Protein AF-A0A829LRI6-F1 (afdb_monomer)

Organism: NCBI:txid1408443

Radius of gyration: 16.65 Å; Cα contacts (8 Å, |Δi|>4): 314; chains: 1; bounding box: 43×34×47 Å

pLDDT: mean 82.99, std 14.02, range [34.62, 95.12]

Structure (mmCIF, N/CA/C/O backbone):
data_AF-A0A829LRI6-F1
#
_entry.id   AF-A0A829LRI6-F1
#
loop_
_atom_site.group_PDB
_atom_site.id
_atom_site.type_symbol
_atom_site.label_atom_id
_atom_site.label_alt_id
_atom_site.label_comp_id
_atom_site.label_asym_id
_atom_site.label_entity_id
_atom_site.label_seq_id
_atom_site.pdbx_PDB_ins_code
_atom_site.Cartn_x
_atom_site.Cartn_y
_atom_site.Cartn_z
_atom_site.occupancy
_atom_site.B_iso_or_equiv
_atom_site.auth_seq_id
_atom_site.auth_comp_id
_atom_site.auth_asym_id
_atom_site.auth_atom_id
_atom_site.pdbx_PDB_model_num
ATOM 1 N N . MET A 1 1 ? -22.000 -10.117 8.213 1.00 34.62 1 MET A N 1
ATOM 2 C CA . MET A 1 1 ? -22.442 -8.753 8.579 1.00 34.62 1 MET A CA 1
ATOM 3 C C . MET A 1 1 ? -21.620 -7.817 7.707 1.00 34.62 1 MET A C 1
ATOM 5 O O . MET A 1 1 ? -20.410 -7.804 7.863 1.00 34.62 1 MET A O 1
ATOM 9 N N . GLY A 1 2 ? -22.217 -7.226 6.669 1.00 35.31 2 GLY A N 1
ATOM 10 C CA . GLY A 1 2 ? -21.464 -6.511 5.631 1.00 35.31 2 GLY A CA 1
ATOM 11 C C . GLY A 1 2 ? -20.912 -5.186 6.149 1.00 35.31 2 GLY A C 1
ATOM 12 O O . GLY A 1 2 ? -21.672 -4.398 6.710 1.00 35.31 2 GLY A O 1
ATOM 13 N N . MET A 1 3 ? -19.613 -4.950 5.957 1.00 41.53 3 MET A N 1
ATOM 14 C CA . MET A 1 3 ? -18.946 -3.674 6.225 1.00 41.53 3 MET A CA 1
ATOM 15 C C . MET A 1 3 ? -19.467 -2.598 5.262 1.00 41.53 3 MET A C 1
ATOM 17 O O . MET A 1 3 ? -18.866 -2.277 4.246 1.00 41.53 3 MET A O 1
ATOM 21 N N . LYS A 1 4 ? -20.625 -2.021 5.581 1.00 41.41 4 LYS A N 1
ATOM 22 C CA . LYS A 1 4 ? -20.991 -0.680 5.128 1.00 41.41 4 LYS A CA 1
ATOM 23 C C . LYS A 1 4 ? -20.378 0.284 6.133 1.00 41.41 4 LYS A C 1
ATOM 25 O O . LYS A 1 4 ? -21.041 0.518 7.128 1.00 41.41 4 LYS A O 1
ATOM 30 N N . ASN A 1 5 ? -19.133 0.736 5.944 1.00 47.16 5 ASN A N 1
ATOM 31 C CA . ASN A 1 5 ? -18.621 1.971 6.573 1.00 47.16 5 ASN A CA 1
ATOM 32 C C . ASN A 1 5 ? -17.221 2.421 6.103 1.00 47.16 5 ASN A C 1
ATOM 34 O O . ASN A 1 5 ? -16.554 3.177 6.804 1.00 47.16 5 ASN A O 1
ATOM 38 N N . ASN A 1 6 ? -16.800 2.103 4.871 1.00 54.91 6 ASN A N 1
ATOM 39 C CA . ASN A 1 6 ? -15.599 2.733 4.285 1.00 54.91 6 ASN A CA 1
ATOM 40 C C . ASN A 1 6 ? -15.755 4.266 4.104 1.00 54.91 6 ASN A C 1
ATOM 42 O O . ASN A 1 6 ? -14.807 4.934 3.718 1.00 54.91 6 ASN A O 1
ATOM 46 N N . G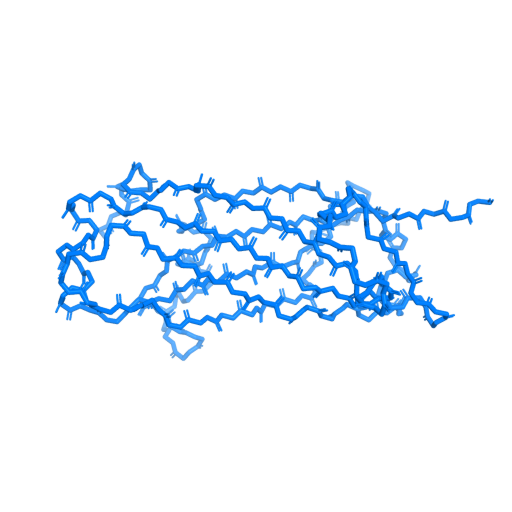LN A 1 7 ? -16.932 4.840 4.406 1.00 60.91 7 GLN A N 1
ATOM 47 C CA . GLN A 1 7 ? -17.163 6.290 4.466 1.00 60.91 7 GLN A CA 1
ATOM 48 C C . GLN A 1 7 ? -16.542 6.965 5.706 1.00 60.91 7 GLN A C 1
ATOM 50 O O . GLN A 1 7 ? -16.394 8.186 5.708 1.00 60.91 7 GLN A O 1
ATOM 55 N N . ASP A 1 8 ? -16.170 6.204 6.745 1.00 79.00 8 ASP A N 1
ATOM 56 C CA . ASP A 1 8 ? -15.605 6.746 7.995 1.00 79.00 8 ASP A CA 1
ATOM 57 C C . ASP A 1 8 ? -14.062 6.756 8.015 1.00 79.00 8 ASP A C 1
ATOM 59 O O . ASP A 1 8 ? -13.445 7.158 9.003 1.00 79.00 8 ASP A O 1
ATOM 63 N N . ILE A 1 9 ? -13.425 6.338 6.916 1.00 85.75 9 ILE A N 1
ATOM 64 C CA . ILE A 1 9 ? -11.974 6.368 6.708 1.00 85.75 9 ILE A CA 1
ATOM 65 C C . ILE A 1 9 ? -11.698 7.290 5.521 1.00 85.75 9 ILE A C 1
ATOM 67 O O . ILE A 1 9 ? -12.207 7.073 4.426 1.00 85.75 9 ILE A O 1
ATOM 71 N N . ASN A 1 10 ? -10.878 8.320 5.719 1.00 84.69 10 ASN A N 1
ATOM 72 C CA . ASN A 1 10 ? -10.547 9.287 4.675 1.00 84.69 10 ASN A CA 1
ATOM 73 C C . ASN A 1 10 ? -9.038 9.366 4.475 1.00 84.69 10 ASN A C 1
ATOM 75 O O . ASN A 1 10 ? -8.295 9.606 5.424 1.00 84.69 10 ASN A O 1
ATOM 79 N N . LEU A 1 11 ? -8.580 9.229 3.232 1.00 87.50 11 LEU A N 1
ATOM 80 C CA . LEU A 1 11 ? -7.183 9.455 2.882 1.00 87.50 11 LEU A CA 1
ATOM 81 C C . LEU A 1 11 ? -6.887 10.960 2.912 1.00 87.50 11 LEU A C 1
ATOM 83 O O . LEU A 1 11 ? -7.351 11.714 2.060 1.00 87.50 11 LEU A O 1
ATOM 87 N N . ALA A 1 12 ? -6.129 11.402 3.912 1.00 87.06 12 ALA A N 1
ATOM 88 C CA . ALA A 1 12 ? -5.722 12.796 4.069 1.00 87.06 12 ALA A CA 1
ATOM 89 C C . ALA A 1 12 ? -4.504 13.137 3.204 1.00 87.06 12 ALA A C 1
ATOM 91 O O . ALA A 1 12 ? -4.339 14.270 2.756 1.00 87.06 12 ALA A O 1
ATOM 92 N N . TYR A 1 13 ? -3.630 12.155 3.002 1.00 88.12 13 TYR A N 1
ATOM 93 C CA . TYR A 1 13 ? -2.407 12.317 2.240 1.00 88.12 13 TYR A CA 1
ATOM 94 C C . TYR A 1 13 ? -1.963 10.972 1.666 1.00 88.12 13 TYR A C 1
ATOM 96 O O . TYR A 1 13 ? -2.085 9.939 2.325 1.00 88.12 13 TYR A O 1
ATOM 104 N N . PHE A 1 14 ? -1.403 11.011 0.461 1.00 89.69 14 PHE A N 1
ATOM 105 C CA . PHE A 1 14 ? -0.767 9.882 -0.199 1.00 89.69 14 PHE A CA 1
ATOM 106 C C . PHE A 1 14 ? 0.384 10.391 -1.054 1.00 89.69 14 PHE A C 1
ATOM 108 O O . PHE A 1 14 ? 0.221 11.330 -1.833 1.00 89.69 14 PHE A O 1
ATOM 115 N N . GLY A 1 15 ? 1.542 9.765 -0.920 1.00 89.12 15 GLY A N 1
ATOM 116 C CA . GLY A 1 15 ? 2.697 10.063 -1.745 1.00 89.12 15 GLY A CA 1
ATOM 117 C C . GLY A 1 15 ? 3.709 8.940 -1.677 1.00 89.12 15 GLY A C 1
ATOM 118 O O . GLY A 1 15 ? 3.708 8.127 -0.755 1.00 89.12 15 GLY A O 1
ATOM 119 N N . PHE A 1 16 ? 4.598 8.903 -2.656 1.00 90.38 16 PHE A N 1
ATOM 120 C CA . PHE A 1 16 ? 5.700 7.958 -2.666 1.00 90.38 16 PHE A CA 1
ATOM 121 C C . PHE A 1 16 ? 6.997 8.658 -3.053 1.00 90.38 16 PHE A C 1
ATOM 123 O O . PHE A 1 16 ? 6.999 9.781 -3.565 1.00 90.38 16 PHE A O 1
ATOM 130 N N . GLN A 1 17 ? 8.105 7.994 -2.757 1.00 90.88 17 GLN A N 1
ATOM 131 C CA . GLN A 1 17 ? 9.440 8.455 -3.096 1.00 90.88 17 GLN A CA 1
ATOM 132 C C . GLN A 1 17 ? 10.292 7.263 -3.513 1.00 90.88 17 GLN A C 1
ATOM 134 O O . GLN A 1 17 ? 10.471 6.319 -2.740 1.00 90.88 17 GLN A O 1
ATOM 139 N N . ASN A 1 18 ? 10.844 7.314 -4.719 1.00 89.81 18 ASN A N 1
ATOM 140 C CA . ASN A 1 18 ? 11.796 6.327 -5.202 1.00 89.81 18 ASN A CA 1
ATOM 141 C C . ASN A 1 18 ? 13.0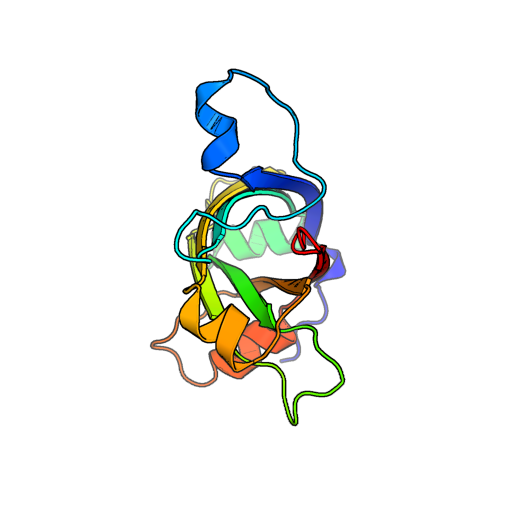45 6.346 -4.315 1.00 89.81 18 ASN A C 1
ATOM 143 O O . ASN A 1 18 ? 13.620 7.408 -4.057 1.00 89.81 18 ASN A O 1
ATOM 147 N N . LYS A 1 19 ? 13.529 5.172 -3.891 1.00 89.25 19 LYS A N 1
ATOM 148 C CA . LYS A 1 19 ? 14.739 5.080 -3.055 1.00 89.25 19 LYS A CA 1
ATOM 149 C C . LYS A 1 19 ? 15.972 5.638 -3.767 1.00 89.25 19 LYS A C 1
ATOM 151 O O . LYS A 1 19 ? 16.859 6.178 -3.115 1.00 89.25 19 LYS A O 1
ATOM 156 N N . ILE A 1 20 ? 16.003 5.595 -5.101 1.00 84.56 20 ILE A N 1
ATOM 157 C CA . ILE A 1 20 ? 17.091 6.191 -5.890 1.00 84.56 20 ILE A CA 1
ATOM 158 C C . ILE A 1 20 ? 17.182 7.722 -5.754 1.00 84.56 20 ILE A C 1
ATOM 160 O O . ILE A 1 20 ? 18.256 8.274 -5.974 1.00 84.56 20 ILE A O 1
ATOM 164 N N . ASN A 1 21 ? 16.096 8.391 -5.348 1.00 79.12 21 ASN A N 1
ATOM 165 C CA . ASN A 1 21 ? 16.036 9.843 -5.155 1.00 79.12 21 ASN A CA 1
ATOM 166 C C . ASN A 1 21 ? 16.293 10.265 -3.692 1.00 79.12 21 ASN A C 1
ATOM 168 O O . ASN A 1 21 ? 16.474 11.452 -3.416 1.00 79.12 21 ASN A O 1
ATOM 172 N N . GLN A 1 22 ? 16.338 9.324 -2.737 1.00 71.00 22 GLN A N 1
ATOM 173 C CA . GLN A 1 22 ? 16.440 9.639 -1.302 1.00 71.00 22 GLN A CA 1
ATOM 174 C C . GLN A 1 22 ? 17.772 10.292 -0.899 1.00 71.00 22 GLN A C 1
ATOM 176 O O . GLN A 1 22 ? 17.824 11.035 0.079 1.00 71.00 22 GLN A O 1
ATOM 181 N N . SER A 1 23 ? 18.846 10.083 -1.662 1.00 59.41 23 SER A N 1
ATOM 182 C CA . SER A 1 23 ? 20.168 10.671 -1.404 1.00 59.41 23 SER A CA 1
ATOM 183 C C . SER A 1 23 ? 20.254 12.180 -1.686 1.00 59.41 23 SER A C 1
ATOM 185 O O . SER A 1 23 ? 21.246 12.804 -1.314 1.00 59.41 23 SER A O 1
ATOM 187 N N . GLY A 1 24 ? 19.234 12.788 -2.306 1.00 56.62 24 GLY A N 1
ATOM 188 C CA . GLY A 1 24 ? 19.246 14.199 -2.710 1.00 56.62 24 GLY A CA 1
ATOM 189 C C . GLY A 1 24 ? 18.706 15.204 -1.686 1.00 56.62 24 GLY A C 1
ATOM 190 O O . GLY A 1 24 ? 18.741 16.401 -1.958 1.00 56.62 24 GLY A O 1
ATOM 191 N N . GLY A 1 25 ? 18.166 14.764 -0.541 1.00 48.56 25 GLY A N 1
ATOM 192 C CA . GLY A 1 25 ? 17.560 15.670 0.453 1.00 48.56 25 GLY A CA 1
ATOM 193 C C . GLY A 1 25 ? 16.312 16.420 -0.042 1.00 48.56 25 GLY A C 1
ATOM 194 O O . GLY A 1 25 ? 15.873 17.381 0.589 1.00 48.56 25 GLY A O 1
ATOM 195 N N . VAL A 1 26 ? 15.734 16.000 -1.171 1.00 47.88 26 VAL A N 1
ATOM 196 C CA . VAL A 1 26 ? 14.560 16.639 -1.766 1.00 47.88 26 VAL A CA 1
ATOM 197 C C . VAL A 1 26 ? 13.294 16.013 -1.172 1.00 47.88 26 VAL A C 1
ATOM 199 O O . VAL A 1 26 ? 12.990 14.847 -1.410 1.00 47.88 26 VAL A O 1
ATOM 202 N N . ASN A 1 27 ? 12.545 16.802 -0.398 1.00 52.00 27 ASN A N 1
ATOM 203 C CA . ASN A 1 27 ? 11.222 16.458 0.142 1.00 52.00 27 ASN A CA 1
ATOM 204 C C . ASN A 1 27 ? 10.120 16.568 -0.933 1.00 52.00 27 ASN A C 1
ATOM 206 O O . ASN A 1 27 ? 9.096 17.211 -0.711 1.00 52.00 27 ASN A O 1
ATOM 210 N N . THR A 1 28 ? 10.327 15.999 -2.118 1.00 58.91 28 THR A N 1
ATOM 211 C CA . THR A 1 28 ? 9.302 15.966 -3.171 1.00 58.91 28 THR A CA 1
ATOM 212 C C . THR A 1 28 ? 8.789 14.550 -3.349 1.00 58.91 28 THR A C 1
ATOM 214 O O . THR A 1 28 ? 9.572 13.603 -3.401 1.00 58.91 28 THR A O 1
ATOM 217 N N . HIS A 1 29 ? 7.468 14.411 -3.432 1.00 75.94 29 HIS A N 1
ATOM 218 C CA . HIS A 1 29 ? 6.839 13.169 -3.869 1.00 75.94 29 HIS A CA 1
ATOM 219 C C . HIS A 1 29 ? 7.119 12.976 -5.350 1.00 75.94 29 HIS A C 1
ATOM 221 O O . HIS A 1 29 ? 7.034 13.930 -6.125 1.00 75.94 29 HIS A O 1
ATOM 227 N N . ASP A 1 30 ? 7.465 11.753 -5.723 1.00 83.94 30 ASP A N 1
ATOM 228 C CA . ASP A 1 30 ? 7.632 11.410 -7.122 1.00 83.94 30 ASP A CA 1
ATOM 229 C C . ASP A 1 30 ? 6.254 11.219 -7.771 1.00 83.94 30 ASP A C 1
ATOM 231 O O . ASP A 1 30 ? 5.276 10.864 -7.113 1.00 83.94 30 ASP A O 1
ATOM 235 N N . SER A 1 31 ? 6.161 11.483 -9.073 1.00 84.44 31 SER A N 1
ATOM 236 C CA . SER A 1 31 ? 4.949 11.250 -9.872 1.00 84.44 31 SER A CA 1
ATOM 237 C C . SER A 1 31 ? 4.989 9.933 -10.649 1.00 84.44 31 SER A C 1
ATOM 239 O O . SER A 1 31 ? 3.977 9.507 -11.199 1.00 84.44 31 SER A O 1
ATOM 241 N N . GLN A 1 32 ? 6.158 9.294 -10.704 1.00 89.69 32 GLN A N 1
ATOM 242 C CA . GLN A 1 32 ? 6.409 8.051 -11.429 1.00 89.69 32 GLN A CA 1
ATOM 243 C C . GLN A 1 32 ? 7.442 7.180 -10.712 1.00 89.69 32 GLN A C 1
ATOM 245 O O . GLN A 1 32 ? 8.329 7.687 -10.018 1.00 89.69 32 GLN A O 1
ATOM 250 N N . LEU A 1 33 ? 7.344 5.869 -10.911 1.00 91.12 33 LEU A N 1
ATOM 251 C CA . LEU A 1 33 ? 8.290 4.892 -10.383 1.00 91.12 33 LEU A CA 1
ATOM 252 C C . LEU A 1 33 ? 9.492 4.763 -11.317 1.00 91.12 33 LEU A C 1
ATOM 254 O O . LEU A 1 33 ? 9.342 4.672 -12.534 1.00 91.12 33 LEU A O 1
ATOM 258 N N . LEU A 1 34 ? 10.692 4.763 -10.750 1.00 91.06 34 LEU A N 1
ATOM 259 C CA . LEU A 1 34 ? 11.942 4.736 -11.493 1.00 91.06 34 LEU A CA 1
ATOM 260 C C . LEU A 1 34 ? 12.633 3.382 -11.286 1.00 91.06 34 LEU A C 1
ATOM 262 O O . LEU A 1 34 ? 13.025 3.071 -10.157 1.00 91.06 34 LEU A O 1
ATOM 266 N N . PRO A 1 35 ? 12.814 2.580 -12.351 1.00 90.50 35 PRO A N 1
ATOM 267 C CA . PRO A 1 35 ? 13.506 1.307 -12.242 1.00 90.50 35 PRO A CA 1
ATOM 268 C C . PRO A 1 35 ? 14.976 1.499 -11.875 1.00 90.50 35 PRO A C 1
ATOM 270 O O . PRO A 1 35 ? 15.667 2.398 -12.365 1.00 90.50 35 PRO A O 1
ATOM 273 N N . ARG A 1 36 ? 15.473 0.607 -11.020 1.00 88.69 36 ARG A N 1
ATOM 274 C CA . ARG A 1 36 ? 16.900 0.451 -10.749 1.00 88.69 36 ARG A CA 1
ATOM 275 C C . ARG A 1 36 ? 17.596 -0.181 -11.952 1.00 88.69 36 ARG A C 1
ATOM 277 O O . ARG A 1 36 ? 16.977 -0.595 -12.928 1.00 88.69 36 ARG A O 1
ATOM 284 N N . LYS A 1 37 ? 18.926 -0.274 -11.880 1.00 85.94 37 LYS A N 1
ATOM 285 C CA . LYS A 1 37 ? 19.752 -0.849 -12.958 1.00 85.94 37 LYS A CA 1
ATOM 286 C C . LYS A 1 37 ? 19.400 -2.302 -13.292 1.00 85.94 37 LYS A C 1
ATOM 288 O O . LYS A 1 37 ? 19.625 -2.722 -14.418 1.00 85.94 37 LYS A O 1
ATOM 293 N N . ASP A 1 38 ? 18.886 -3.053 -12.324 1.00 86.75 38 ASP A N 1
ATOM 294 C CA . ASP A 1 38 ? 18.429 -4.437 -12.484 1.00 86.75 38 ASP A CA 1
ATOM 295 C C . ASP A 1 38 ? 16.945 -4.543 -12.888 1.00 86.75 38 ASP A C 1
ATOM 297 O O . ASP A 1 38 ? 16.412 -5.645 -12.993 1.00 86.75 38 ASP A O 1
ATOM 301 N N . GLY A 1 39 ? 16.277 -3.409 -13.124 1.00 87.56 39 GLY A N 1
ATOM 302 C CA . GLY A 1 39 ? 14.860 -3.331 -13.465 1.00 87.56 39 GLY A CA 1
ATOM 303 C C . GLY A 1 39 ? 13.913 -3.381 -12.267 1.00 87.56 39 GLY A C 1
ATOM 304 O O . GLY A 1 39 ? 12.716 -3.207 -12.469 1.00 87.56 39 GLY A O 1
ATOM 305 N N . SER A 1 40 ? 14.410 -3.600 -11.043 1.00 92.19 40 SER A N 1
ATOM 306 C CA . SER A 1 40 ? 13.570 -3.606 -9.840 1.00 92.19 40 SER A CA 1
ATOM 307 C C . SER A 1 40 ? 13.042 -2.213 -9.502 1.00 92.19 40 SER A C 1
ATOM 309 O O . SER A 1 40 ? 13.637 -1.195 -9.875 1.00 92.19 40 SER A O 1
ATOM 311 N N . LEU A 1 41 ? 11.927 -2.164 -8.776 1.00 92.94 41 LEU A N 1
ATOM 312 C CA . LEU A 1 41 ? 11.384 -0.928 -8.218 1.00 92.94 41 LEU A CA 1
ATOM 313 C C . LEU A 1 41 ? 11.543 -0.961 -6.707 1.00 92.94 41 LEU A C 1
ATOM 315 O O . LEU A 1 41 ? 11.093 -1.894 -6.051 1.00 92.94 41 LEU A O 1
ATOM 319 N N . ASP A 1 42 ? 12.159 0.087 -6.175 1.00 92.44 42 ASP A N 1
ATOM 320 C CA . ASP A 1 42 ? 12.371 0.281 -4.748 1.00 92.44 42 ASP A CA 1
ATOM 321 C C . ASP A 1 42 ? 11.901 1.685 -4.374 1.00 92.44 42 ASP A C 1
ATOM 323 O O . ASP A 1 42 ? 12.482 2.687 -4.812 1.00 92.44 42 ASP A O 1
ATOM 327 N N . PHE A 1 43 ? 10.860 1.777 -3.555 1.00 91.44 43 PHE A N 1
ATOM 328 C CA . PHE A 1 43 ? 10.265 3.054 -3.171 1.00 91.44 43 PHE A CA 1
ATOM 329 C C . PHE A 1 43 ? 9.620 2.978 -1.792 1.00 91.44 43 PHE A C 1
ATOM 331 O O . PHE A 1 43 ? 9.294 1.904 -1.292 1.00 91.44 43 PHE A O 1
ATOM 338 N N . ASN A 1 44 ? 9.440 4.148 -1.187 1.00 91.06 44 ASN A N 1
ATOM 339 C CA . ASN A 1 44 ? 8.748 4.294 0.083 1.00 91.06 44 ASN A CA 1
ATOM 340 C C . ASN A 1 44 ? 7.427 4.997 -0.171 1.00 91.06 44 ASN A C 1
ATOM 342 O O . ASN A 1 44 ? 7.417 6.129 -0.661 1.00 91.06 44 ASN A O 1
ATOM 346 N N . LEU A 1 45 ? 6.329 4.343 0.181 1.00 91.06 45 LEU A N 1
ATOM 347 C CA . LEU A 1 45 ? 4.997 4.925 0.157 1.00 91.06 45 LEU A CA 1
ATOM 348 C C . LEU A 1 45 ? 4.674 5.479 1.538 1.00 91.06 45 LEU A C 1
ATOM 350 O O . LEU A 1 45 ? 4.957 4.848 2.551 1.00 91.06 45 LEU A O 1
ATOM 354 N N . LYS A 1 46 ? 4.083 6.666 1.585 1.00 90.88 46 LYS A N 1
ATOM 355 C CA . LYS A 1 46 ? 3.568 7.281 2.803 1.00 90.88 46 LYS A CA 1
ATOM 356 C C . LYS A 1 46 ? 2.117 7.663 2.588 1.00 90.88 46 LYS A C 1
ATOM 358 O O . LYS A 1 46 ? 1.772 8.278 1.580 1.00 90.88 46 LYS A O 1
ATOM 363 N N . CYS A 1 47 ? 1.279 7.364 3.565 1.00 90.50 47 CYS A N 1
ATOM 364 C CA . CYS A 1 47 ? -0.087 7.853 3.594 1.00 90.50 47 CYS A CA 1
ATOM 365 C C . CYS A 1 47 ? -0.456 8.357 4.984 1.00 90.50 47 CYS A C 1
ATOM 367 O O . CYS A 1 47 ? 0.137 7.962 5.986 1.00 90.50 47 CYS A O 1
ATOM 369 N N . SER A 1 48 ? -1.446 9.240 5.038 1.00 90.38 48 SER A N 1
ATOM 370 C CA . SER A 1 48 ? -2.106 9.636 6.276 1.00 90.38 48 SER A CA 1
ATOM 371 C C . SER A 1 48 ? -3.600 9.434 6.118 1.00 90.38 48 SER A C 1
ATOM 373 O O . SER A 1 48 ? -4.168 9.790 5.084 1.00 90.38 48 SER A O 1
ATOM 375 N N . LEU A 1 49 ? -4.222 8.864 7.137 1.00 90.56 49 LEU A N 1
ATOM 376 C CA . LEU A 1 49 ? -5.643 8.580 7.201 1.00 90.56 49 LEU A CA 1
ATOM 377 C C . LEU A 1 49 ? -6.282 9.403 8.302 1.00 90.56 49 LEU A C 1
ATOM 379 O O . LEU A 1 49 ? -5.672 9.600 9.348 1.00 90.56 49 LEU A O 1
ATOM 383 N N . ASN A 1 50 ? -7.524 9.813 8.080 1.00 89.00 50 ASN A N 1
ATOM 384 C CA . ASN A 1 50 ? -8.405 10.336 9.104 1.00 89.00 50 ASN A CA 1
ATOM 385 C C . ASN A 1 50 ? -9.525 9.337 9.380 1.00 89.00 50 ASN A C 1
ATOM 387 O O . ASN A 1 50 ? -10.172 8.860 8.447 1.00 89.00 50 ASN A O 1
ATOM 391 N N . PHE A 1 51 ? -9.785 9.081 10.654 1.00 88.44 51 PHE A N 1
ATOM 392 C CA . PHE A 1 51 ? -10.870 8.229 11.115 1.00 88.44 51 PHE A CA 1
ATOM 393 C C . PHE A 1 51 ? -11.982 9.092 11.687 1.00 88.44 51 PHE A C 1
ATOM 395 O O . PHE A 1 51 ? -11.736 9.957 12.536 1.00 88.44 51 PHE A O 1
ATOM 402 N N . GLY A 1 52 ? -13.214 8.856 11.259 1.00 87.00 52 GLY A N 1
ATOM 403 C CA . GLY A 1 52 ? -14.360 9.425 11.940 1.00 87.00 52 GLY A CA 1
ATOM 404 C C . GLY A 1 52 ? -14.711 8.649 13.209 1.00 87.00 52 GLY A C 1
ATOM 405 O O . GLY A 1 52 ? -13.951 7.822 13.724 1.00 87.00 52 GLY A O 1
ATOM 406 N N . LYS A 1 53 ? -15.833 9.030 13.816 1.00 85.31 53 LYS A N 1
ATOM 407 C CA . LYS A 1 53 ? -16.132 8.663 15.205 1.00 85.31 53 LYS A CA 1
ATOM 408 C C . LYS A 1 53 ? -16.454 7.184 15.373 1.00 85.31 53 LYS A C 1
ATOM 410 O O . LYS A 1 53 ? -16.205 6.658 16.454 1.00 85.31 53 LYS A O 1
ATOM 415 N N . GLU A 1 54 ? -17.035 6.539 14.369 1.00 86.81 54 GLU A N 1
ATOM 416 C CA . GLU A 1 54 ? -17.470 5.146 14.477 1.00 86.81 54 GLU A CA 1
ATOM 417 C C . GLU A 1 54 ? -16.256 4.220 14.425 1.00 86.81 54 GLU A C 1
ATOM 419 O O . GLU A 1 54 ? -16.075 3.384 15.313 1.00 86.81 54 GLU A O 1
ATOM 424 N N . PHE A 1 55 ? -15.353 4.453 13.473 1.00 87.75 55 PHE A N 1
ATOM 425 C CA . PHE A 1 55 ? -14.107 3.712 13.349 1.00 87.75 55 PHE A CA 1
ATOM 426 C C . PHE A 1 55 ? -13.186 3.928 14.556 1.00 87.75 55 PHE A C 1
ATOM 428 O O . PHE A 1 55 ? -12.600 2.979 15.073 1.00 87.75 55 PHE A O 1
ATOM 435 N N . GLN A 1 56 ? -13.137 5.146 15.108 1.00 86.75 56 GLN A N 1
ATOM 436 C CA . GLN A 1 56 ? -12.413 5.407 16.357 1.00 86.75 56 GLN A CA 1
ATOM 437 C C . GLN A 1 56 ? -12.925 4.588 17.552 1.00 86.75 56 GLN A C 1
ATOM 439 O O . GLN A 1 56 ? -12.151 4.324 18.469 1.00 86.75 56 GLN A O 1
ATOM 444 N N . GLN A 1 57 ? -14.206 4.200 17.597 1.00 85.56 57 GLN A N 1
ATOM 445 C CA . GLN A 1 57 ? -14.693 3.300 18.651 1.00 85.56 57 GLN A CA 1
ATOM 446 C C . GLN A 1 57 ? -14.274 1.852 18.392 1.00 85.56 57 GLN A C 1
ATOM 448 O O . GLN A 1 57 ? -13.903 1.166 19.340 1.00 85.56 57 GLN A O 1
ATOM 453 N N . LEU A 1 58 ? -14.258 1.417 17.128 1.00 87.44 58 LEU A N 1
ATOM 454 C CA . LEU A 1 58 ? -13.776 0.087 16.736 1.00 87.44 58 LEU A CA 1
ATOM 455 C C . LEU A 1 58 ? -12.288 -0.111 17.061 1.00 87.44 58 LEU A C 1
ATOM 457 O O . LEU A 1 58 ? -11.887 -1.183 17.506 1.00 87.44 58 LEU A O 1
ATOM 461 N N . LEU A 1 59 ? -11.467 0.935 16.917 1.00 87.44 59 LEU A N 1
ATOM 462 C CA . LEU A 1 59 ? -10.047 0.898 17.296 1.00 87.44 59 LEU A CA 1
ATOM 463 C C . LEU A 1 59 ? -9.819 0.668 18.801 1.00 87.44 59 LEU A C 1
ATOM 465 O O . LEU A 1 59 ? -8.746 0.218 19.200 1.00 87.44 59 LEU A O 1
ATOM 469 N N . LYS A 1 60 ? -10.812 0.963 19.652 1.00 85.69 60 LYS A N 1
ATOM 470 C CA . LYS A 1 60 ? -10.716 0.720 21.102 1.00 85.69 60 LYS A CA 1
ATOM 471 C C . LYS A 1 60 ? -10.998 -0.726 21.473 1.00 85.69 60 LYS A C 1
ATOM 473 O O . LYS A 1 60 ? -10.522 -1.178 22.512 1.00 85.69 60 LYS A O 1
ATOM 478 N N . THR A 1 61 ? -11.806 -1.419 20.677 1.00 85.38 61 THR A N 1
ATOM 479 C CA . THR A 1 61 ? -12.231 -2.793 20.956 1.00 85.38 61 THR A CA 1
ATOM 480 C C . THR A 1 61 ? -11.304 -3.801 20.304 1.00 85.38 61 THR A C 1
ATOM 482 O O . THR A 1 61 ? -10.922 -4.779 20.942 1.00 85.38 61 THR A O 1
ATOM 485 N N . ASP A 1 62 ? -10.871 -3.523 19.077 1.00 87.31 62 ASP A N 1
ATOM 486 C CA . ASP A 1 62 ? -10.192 -4.494 18.229 1.00 87.31 62 ASP A CA 1
ATOM 487 C C . ASP A 1 62 ? -8.827 -3.986 17.758 1.00 87.31 62 ASP A C 1
ATOM 489 O O . ASP A 1 62 ? -8.523 -2.792 17.780 1.00 87.31 62 ASP A O 1
ATOM 493 N N . THR A 1 63 ? -7.956 -4.911 17.360 1.00 90.62 63 THR A N 1
ATOM 494 C CA . THR A 1 63 ? -6.718 -4.564 16.652 1.00 90.62 63 THR A CA 1
ATOM 495 C C . THR A 1 63 ? -7.022 -4.464 15.168 1.00 90.62 63 THR A C 1
ATOM 497 O O . THR A 1 63 ? -7.597 -5.385 14.599 1.00 90.62 63 THR A O 1
ATOM 500 N N . TRP A 1 64 ? -6.624 -3.357 14.551 1.00 92.25 64 TRP A N 1
ATOM 501 C CA . TRP A 1 64 ? -6.797 -3.125 13.123 1.00 92.25 64 TRP A CA 1
ATOM 502 C C . TRP A 1 64 ? -5.450 -2.921 12.450 1.00 92.25 64 TRP A C 1
ATOM 504 O O . TRP A 1 64 ? -4.495 -2.455 13.075 1.00 92.25 64 TRP A O 1
ATOM 514 N N . TYR A 1 65 ? -5.404 -3.231 11.163 1.00 93.31 65 TYR A N 1
ATOM 515 C CA . TYR A 1 65 ? -4.214 -3.146 10.335 1.00 93.31 65 TYR A CA 1
ATOM 516 C C . TYR A 1 65 ? -4.537 -2.397 9.046 1.00 93.31 65 TYR A C 1
ATOM 518 O O . TYR A 1 65 ? -5.637 -2.522 8.504 1.00 93.31 65 TYR A O 1
ATOM 526 N N . ILE A 1 66 ? -3.568 -1.626 8.558 1.00 94.12 66 ILE A N 1
ATOM 527 C CA . ILE A 1 66 ? -3.589 -1.066 7.208 1.00 94.12 66 ILE A CA 1
ATOM 528 C C . ILE A 1 66 ? -2.729 -1.945 6.305 1.00 94.12 66 ILE A C 1
ATOM 5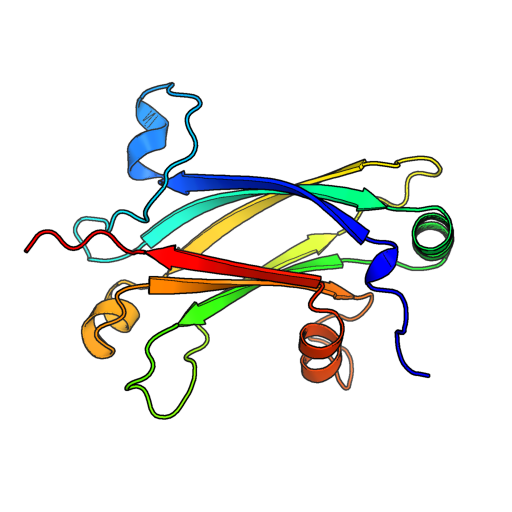30 O O . ILE A 1 66 ? -1.595 -2.266 6.655 1.00 94.12 66 ILE A O 1
ATOM 534 N N . TYR A 1 67 ? -3.266 -2.301 5.146 1.00 95.12 67 TYR A N 1
A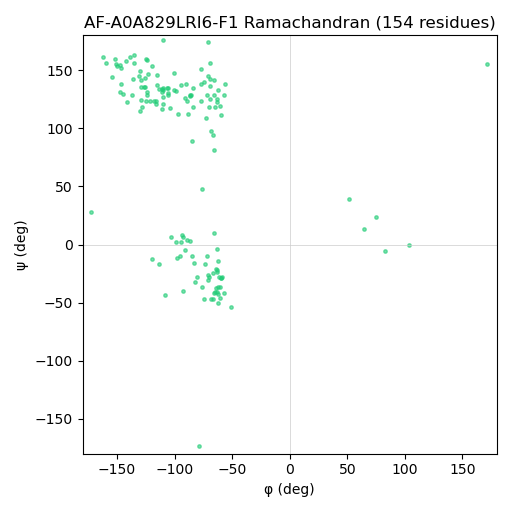TOM 535 C CA . TYR A 1 67 ? -2.592 -3.082 4.118 1.00 95.12 67 TYR A CA 1
ATOM 536 C C . TYR A 1 67 ? -2.384 -2.220 2.883 1.00 95.12 67 TYR A C 1
ATOM 538 O O . TYR A 1 67 ? -3.312 -1.550 2.432 1.00 95.12 67 TYR A O 1
ATOM 546 N N . LEU A 1 68 ? -1.178 -2.274 2.330 1.00 94.88 68 LEU A N 1
ATOM 547 C CA . LEU A 1 68 ? -0.859 -1.829 0.985 1.00 94.88 68 LEU A CA 1
ATOM 548 C C . LEU A 1 68 ? -0.713 -3.068 0.111 1.00 94.88 68 LEU A C 1
ATOM 550 O O . LEU A 1 68 ? 0.191 -3.861 0.353 1.00 94.88 68 LEU A O 1
ATOM 554 N N . THR A 1 69 ? -1.562 -3.213 -0.902 1.00 94.00 69 THR A N 1
ATOM 555 C CA . THR A 1 69 ? -1.431 -4.258 -1.927 1.00 94.00 69 THR A CA 1
ATOM 556 C C . THR A 1 69 ? -0.957 -3.629 -3.232 1.00 94.00 69 THR A C 1
ATOM 558 O O . THR A 1 69 ? -1.459 -2.579 -3.639 1.00 94.00 69 THR A O 1
ATOM 561 N N . VAL A 1 70 ? 0.018 -4.264 -3.881 1.00 92.19 70 VAL A N 1
ATOM 562 C CA . VAL A 1 70 ? 0.611 -3.819 -5.145 1.00 92.19 70 VAL A CA 1
ATOM 563 C C . VAL A 1 70 ? 0.328 -4.859 -6.216 1.00 92.19 70 VAL A C 1
ATOM 565 O O . VAL A 1 70 ? 0.725 -6.019 -6.097 1.00 92.19 70 VAL A O 1
ATOM 568 N N . LEU A 1 71 ? -0.357 -4.435 -7.271 1.00 92.06 71 LEU A N 1
ATOM 569 C CA . LEU A 1 71 ? -0.806 -5.276 -8.373 1.00 92.06 71 LEU A CA 1
ATOM 570 C C . LEU A 1 71 ? -0.301 -4.720 -9.712 1.00 92.06 71 LEU A C 1
ATOM 572 O O . LEU A 1 71 ? 0.013 -3.534 -9.837 1.00 92.06 71 LEU A O 1
ATOM 576 N N . SER A 1 72 ? -0.261 -5.556 -10.747 1.00 88.62 72 SER A N 1
ATOM 577 C CA . SER A 1 72 ? -0.102 -5.077 -12.126 1.00 88.62 72 SER A CA 1
ATOM 578 C C . SER A 1 72 ? -1.400 -4.444 -12.640 1.00 88.62 72 SER A C 1
ATOM 580 O O . SER A 1 72 ? -2.471 -5.021 -12.451 1.00 88.62 72 SER A O 1
ATOM 582 N N . GLU A 1 73 ? -1.310 -3.343 -13.382 1.00 81.31 73 GLU A N 1
ATOM 583 C CA . GLU A 1 73 ? -2.477 -2.684 -13.998 1.00 81.31 73 GLU A CA 1
ATOM 584 C C . GLU A 1 73 ? -2.684 -3.034 -15.487 1.00 81.31 73 GLU A C 1
ATOM 586 O O . GLU A 1 73 ? -3.622 -2.556 -16.114 1.00 81.31 73 GLU A O 1
ATOM 591 N N . GLU A 1 74 ? -1.856 -3.897 -16.081 1.00 72.25 74 GLU A N 1
ATOM 592 C CA . GLU A 1 74 ? -1.903 -4.136 -17.530 1.00 72.25 74 GLU A CA 1
ATOM 593 C C . GLU A 1 74 ? -3.167 -4.887 -17.985 1.00 72.25 74 GLU A C 1
ATOM 595 O O . GLU A 1 74 ? -3.374 -6.060 -17.664 1.00 72.25 74 GLU A O 1
ATOM 600 N N . ALA A 1 75 ? -3.963 -4.222 -18.826 1.00 53.22 75 ALA A N 1
ATOM 601 C CA . ALA A 1 75 ? -5.195 -4.752 -19.412 1.00 53.22 75 ALA A CA 1
ATOM 602 C C . ALA A 1 75 ? -4.991 -5.981 -20.325 1.00 53.22 75 ALA A C 1
ATOM 604 O O . ALA A 1 75 ? -5.923 -6.765 -20.507 1.00 53.22 75 ALA A O 1
ATOM 605 N N . ASP A 1 76 ? -3.788 -6.163 -20.885 1.00 57.53 76 ASP A N 1
ATOM 606 C CA . ASP A 1 76 ? -3.462 -7.278 -21.789 1.00 57.53 76 ASP A CA 1
ATOM 607 C C . ASP A 1 76 ? -3.053 -8.566 -21.044 1.00 57.53 76 ASP A C 1
ATOM 609 O O . ASP A 1 76 ? -2.946 -9.640 -21.649 1.00 57.53 76 ASP A O 1
ATOM 613 N N . LEU A 1 77 ? -2.835 -8.497 -19.726 1.00 60.28 77 LEU A N 1
ATOM 614 C CA . LEU A 1 77 ? -2.601 -9.684 -18.908 1.00 60.28 77 LEU A CA 1
ATOM 615 C C . LEU A 1 77 ? -3.937 -10.393 -18.651 1.00 60.28 77 LEU A C 1
ATOM 617 O O . LEU A 1 77 ? -4.945 -9.773 -18.328 1.00 60.28 77 LEU A O 1
ATOM 621 N N . LYS A 1 78 ? -3.955 -11.733 -18.724 1.00 53.59 78 LYS A N 1
ATOM 622 C CA . LYS A 1 78 ? -5.149 -12.563 -18.433 1.00 53.59 78 LYS A CA 1
ATOM 623 C C . LYS A 1 78 ? -5.613 -12.512 -16.960 1.00 53.59 78 LYS A C 1
ATOM 625 O O . LYS A 1 78 ? -6.452 -13.315 -16.558 1.00 53.59 78 LYS A O 1
ATOM 630 N N . GLY A 1 79 ? -5.063 -11.603 -16.162 1.00 59.75 79 GLY A N 1
ATOM 631 C CA . GLY A 1 79 ? -5.368 -11.373 -14.757 1.00 59.75 79 GLY A CA 1
ATOM 632 C C . GLY A 1 79 ? -4.374 -10.388 -14.142 1.00 59.75 79 GLY A C 1
ATOM 633 O O . GLY A 1 79 ? -3.246 -10.266 -14.619 1.00 59.75 79 GLY A O 1
ATOM 634 N N . GLN A 1 80 ? -4.794 -9.699 -13.080 1.00 74.06 80 GLN A N 1
ATOM 635 C CA . GLN A 1 80 ? -3.901 -8.866 -12.272 1.00 74.06 80 GLN A CA 1
ATOM 636 C C . GLN A 1 80 ? -2.875 -9.755 -11.555 1.00 74.06 80 GLN A C 1
ATOM 638 O O . GLN A 1 80 ? -3.237 -10.733 -10.899 1.00 74.06 80 GLN A O 1
ATOM 643 N N . ILE A 1 81 ? -1.593 -9.423 -11.691 1.00 79.06 81 ILE A N 1
ATOM 644 C CA . ILE A 1 81 ? -0.485 -10.090 -11.009 1.00 79.06 81 ILE A CA 1
ATOM 645 C C . ILE A 1 81 ? -0.302 -9.434 -9.648 1.00 79.06 81 ILE A C 1
ATOM 647 O O . ILE A 1 81 ? -0.161 -8.216 -9.566 1.00 79.06 81 ILE A O 1
ATOM 651 N N . TYR A 1 82 ? -0.264 -10.247 -8.598 1.00 81.38 82 TYR A N 1
ATOM 652 C CA . TYR A 1 82 ? 0.112 -9.804 -7.263 1.00 81.38 82 TYR A CA 1
ATOM 653 C C . TYR A 1 82 ? 1.629 -9.643 -7.172 1.00 81.38 82 TYR A C 1
ATOM 655 O O . TYR A 1 82 ? 2.367 -10.584 -7.469 1.00 81.38 82 TYR A O 1
ATOM 663 N N . LEU A 1 83 ? 2.084 -8.451 -6.796 1.00 84.19 83 LEU A N 1
ATOM 664 C CA . LEU A 1 83 ? 3.502 -8.101 -6.780 1.00 84.19 83 LEU A CA 1
ATOM 665 C C . LEU A 1 83 ? 4.046 -7.991 -5.359 1.00 84.19 83 LEU A C 1
ATOM 667 O O . LEU A 1 83 ? 5.136 -8.492 -5.104 1.00 84.19 83 LEU A O 1
ATOM 671 N N . ASP A 1 84 ? 3.296 -7.363 -4.454 1.00 85.56 84 ASP A N 1
ATOM 672 C CA . ASP A 1 84 ? 3.690 -7.205 -3.053 1.00 85.56 84 ASP A CA 1
ATOM 673 C C . ASP A 1 84 ? 2.467 -6.915 -2.163 1.00 85.56 84 ASP A C 1
ATOM 675 O O . ASP A 1 84 ? 1.459 -6.377 -2.635 1.00 85.56 84 ASP A O 1
ATOM 679 N N . GLN A 1 85 ? 2.567 -7.228 -0.871 1.00 87.19 85 GLN A N 1
ATOM 680 C CA . GLN A 1 85 ? 1.662 -6.706 0.151 1.00 87.19 85 GLN A CA 1
ATOM 681 C C . GLN A 1 85 ? 2.410 -6.486 1.450 1.00 87.19 85 GLN A C 1
ATOM 683 O O . GLN A 1 85 ? 3.064 -7.380 1.984 1.00 87.19 85 GLN A O 1
ATOM 688 N N . VAL A 1 86 ? 2.243 -5.289 1.988 1.00 90.06 86 VAL A N 1
ATOM 689 C CA . VAL A 1 86 ? 2.896 -4.869 3.221 1.00 90.06 86 VAL A CA 1
ATOM 690 C C . VAL A 1 86 ? 1.832 -4.297 4.141 1.00 90.06 86 VAL A C 1
ATOM 692 O O . VAL A 1 86 ? 0.915 -3.612 3.686 1.00 90.06 86 VAL A O 1
ATOM 695 N N . TYR A 1 87 ? 1.933 -4.569 5.439 1.00 91.75 87 TYR A N 1
ATOM 696 C CA . TYR A 1 87 ? 0.947 -4.100 6.404 1.00 91.75 87 TYR A CA 1
ATOM 697 C C . TYR A 1 87 ? 1.579 -3.599 7.694 1.00 91.75 87 TYR A C 1
ATOM 699 O O . TYR A 1 87 ? 2.732 -3.892 8.010 1.00 91.75 87 TYR A O 1
ATOM 707 N N . GLY A 1 88 ? 0.801 -2.825 8.445 1.00 88.44 88 GLY A N 1
ATOM 708 C CA . GLY A 1 88 ? 1.195 -2.328 9.756 1.00 88.44 88 GLY A CA 1
ATOM 709 C C . GLY A 1 88 ? -0.005 -2.126 10.679 1.00 88.44 88 GLY A C 1
ATOM 710 O O . GLY A 1 88 ? -1.122 -1.910 10.199 1.00 88.44 88 GLY A O 1
ATOM 711 N N . PRO A 1 89 ? 0.196 -2.205 12.006 1.00 90.56 89 PRO A N 1
ATOM 712 C CA . PRO A 1 89 ? -0.877 -2.001 12.969 1.00 90.56 89 PRO A CA 1
ATOM 713 C C . PRO A 1 89 ? -1.326 -0.536 12.995 1.00 90.56 89 PRO A C 1
ATOM 715 O O . PRO A 1 89 ? -0.507 0.383 12.931 1.00 90.56 89 PRO A O 1
ATOM 718 N N . ILE A 1 90 ? -2.630 -0.322 13.154 1.00 90.44 90 ILE A N 1
ATOM 719 C CA . ILE A 1 90 ? -3.213 0.996 13.411 1.00 90.44 90 ILE A CA 1
ATOM 720 C C . ILE A 1 90 ? -3.185 1.245 14.931 1.00 90.44 90 ILE A C 1
ATOM 722 O O . ILE A 1 90 ? -3.665 0.402 15.696 1.00 90.44 90 ILE A O 1
ATOM 726 N N . PRO A 1 91 ? -2.632 2.379 15.404 1.00 85.56 91 PRO A N 1
ATOM 727 C CA . PRO A 1 91 ? -2.625 2.740 16.815 1.00 85.56 91 PRO A CA 1
ATOM 728 C C . PRO A 1 91 ? -4.036 2.786 17.405 1.00 85.56 91 PRO A C 1
ATOM 730 O O . PRO A 1 91 ? -4.960 3.328 16.801 1.00 85.56 91 PRO A O 1
ATOM 733 N N . LYS A 1 92 ? -4.180 2.266 18.627 1.00 80.25 92 LYS A N 1
ATOM 734 C CA . LYS A 1 92 ? -5.453 2.226 19.368 1.00 80.25 92 LYS A CA 1
ATOM 735 C C . LYS A 1 92 ? -5.739 3.495 20.176 1.00 80.25 92 LYS A C 1
ATOM 737 O O . LYS A 1 92 ? -6.713 3.540 20.928 1.00 80.25 92 LYS A O 1
ATOM 742 N N . ASP A 1 93 ? -4.869 4.498 20.084 1.00 71.31 93 ASP A N 1
ATOM 743 C CA . ASP A 1 93 ? -4.895 5.645 20.986 1.00 71.31 93 ASP A CA 1
ATOM 744 C C . ASP A 1 93 ? -6.221 6.408 20.883 1.00 71.31 93 ASP A C 1
ATOM 746 O O . ASP A 1 93 ? -6.615 6.925 19.834 1.00 71.31 93 ASP A O 1
ATOM 750 N N . ILE A 1 94 ? -6.922 6.462 22.016 1.00 56.88 94 ILE A N 1
ATOM 751 C CA . ILE A 1 94 ? -8.233 7.090 22.152 1.00 56.88 94 ILE A CA 1
ATOM 752 C C . ILE A 1 94 ? -8.111 8.574 21.785 1.00 56.88 94 ILE A C 1
ATOM 754 O O . ILE A 1 94 ? -7.520 9.353 22.528 1.00 56.88 94 ILE A O 1
ATOM 758 N N . GLY A 1 95 ? -8.721 8.968 20.664 1.00 57.34 95 GLY A N 1
ATOM 759 C CA . GLY A 1 95 ? -8.757 10.358 20.195 1.00 57.34 95 GLY A CA 1
ATOM 760 C C . GLY A 1 95 ? -7.805 10.680 19.042 1.00 57.34 95 GLY A C 1
ATOM 761 O O . GLY A 1 95 ? -7.823 11.813 18.560 1.00 57.34 95 GLY A O 1
ATOM 762 N N . SER A 1 96 ? -7.022 9.711 18.557 1.00 62.84 96 SER A N 1
ATOM 763 C CA . SER A 1 96 ? -6.262 9.869 17.316 1.00 62.84 96 SER A CA 1
ATOM 764 C C . SER A 1 96 ? -7.220 9.922 16.127 1.00 62.84 96 SER A C 1
ATOM 766 O O . SER A 1 96 ? -7.696 8.905 15.629 1.00 62.84 96 SER A O 1
ATOM 768 N N . ILE A 1 97 ? -7.523 11.143 15.686 1.00 73.50 97 ILE A N 1
ATOM 769 C CA . ILE A 1 97 ? -8.303 11.392 14.468 1.00 73.50 97 ILE A CA 1
ATOM 770 C C . ILE A 1 97 ? -7.474 11.022 13.240 1.00 73.50 97 ILE A C 1
ATOM 772 O O . ILE A 1 97 ? -8.053 10.633 12.235 1.00 73.50 97 ILE A O 1
ATOM 776 N N . SER A 1 98 ? -6.143 11.113 13.324 1.00 81.00 98 SER A N 1
ATOM 777 C CA . SER A 1 98 ? -5.240 10.917 12.195 1.00 81.00 98 SER A CA 1
ATOM 778 C C . SER A 1 98 ? -4.170 9.867 12.483 1.00 81.00 98 SER A C 1
ATOM 780 O O . SER A 1 98 ? -3.635 9.806 13.590 1.00 81.00 98 SER A O 1
ATOM 782 N N . PHE A 1 99 ? -3.814 9.086 11.467 1.00 84.69 99 PHE A N 1
ATOM 783 C CA . PHE A 1 99 ? -2.767 8.070 11.522 1.00 84.69 99 PHE A CA 1
ATOM 784 C C . PHE A 1 99 ? -1.906 8.119 10.259 1.00 84.69 99 PHE A C 1
ATOM 786 O O . PHE A 1 99 ? -2.432 8.074 9.151 1.00 84.69 99 PHE A O 1
ATOM 793 N N . GLY A 1 100 ? -0.584 8.194 10.428 1.00 87.00 100 GLY A N 1
ATOM 794 C CA . GLY A 1 100 ? 0.381 8.119 9.332 1.00 87.00 100 GLY A CA 1
ATOM 795 C C . GLY A 1 100 ? 1.009 6.731 9.223 1.00 87.00 100 GLY A C 1
ATOM 796 O O . GLY A 1 100 ? 1.492 6.205 10.223 1.00 87.00 100 GLY A O 1
ATOM 797 N N . ALA A 1 101 ? 1.062 6.180 8.011 1.00 87.62 101 ALA A N 1
ATOM 798 C CA . ALA A 1 101 ? 1.722 4.915 7.704 1.00 87.62 101 ALA A CA 1
ATOM 799 C C . ALA A 1 101 ? 2.790 5.100 6.620 1.00 87.62 101 ALA A C 1
ATOM 801 O O . ALA A 1 101 ? 2.656 5.939 5.724 1.00 87.62 101 ALA A O 1
ATOM 802 N N . GLY A 1 102 ? 3.859 4.313 6.723 1.00 89.69 102 GLY A N 1
ATOM 803 C CA . GLY A 1 102 ? 4.926 4.230 5.736 1.00 89.69 102 GLY A CA 1
ATOM 804 C C . GLY A 1 102 ? 5.181 2.776 5.361 1.00 89.69 102 GLY A C 1
ATOM 805 O O . GLY A 1 102 ? 5.250 1.930 6.249 1.00 89.69 102 GLY A O 1
ATOM 806 N N . PHE A 1 103 ? 5.330 2.504 4.069 1.00 91.38 103 PHE A N 1
ATOM 807 C CA . PHE A 1 103 ? 5.580 1.173 3.527 1.00 91.38 103 PHE A CA 1
ATOM 808 C C . PHE A 1 103 ? 6.840 1.216 2.672 1.00 91.38 103 PHE A C 1
ATOM 810 O O . PHE A 1 103 ? 6.923 2.006 1.728 1.00 91.38 103 PHE A O 1
ATOM 817 N N . ASP A 1 104 ? 7.812 0.376 3.006 1.00 91.56 104 ASP A N 1
ATOM 818 C CA . ASP A 1 104 ? 8.945 0.103 2.132 1.00 91.56 104 ASP A CA 1
ATOM 819 C C . ASP A 1 104 ? 8.513 -0.984 1.145 1.00 91.56 104 ASP A C 1
ATOM 821 O O . ASP A 1 104 ? 8.177 -2.087 1.566 1.00 91.56 104 ASP A O 1
ATOM 825 N N . VAL A 1 105 ? 8.511 -0.671 -0.149 1.00 92.12 105 VAL A N 1
ATOM 826 C CA . VAL A 1 105 ? 8.017 -1.574 -1.196 1.00 92.12 105 VAL A CA 1
ATOM 827 C C . VAL A 1 105 ? 9.159 -1.987 -2.110 1.00 92.12 105 VAL A C 1
ATOM 829 O O . VAL A 1 105 ? 9.971 -1.145 -2.517 1.00 92.12 105 VAL A O 1
ATOM 832 N N . HIS A 1 106 ? 9.188 -3.275 -2.449 1.00 93.38 106 HIS A N 1
ATOM 833 C CA . HIS A 1 106 ? 10.110 -3.840 -3.425 1.00 93.38 106 HIS A CA 1
ATOM 834 C C . HIS A 1 106 ? 9.352 -4.672 -4.458 1.00 93.38 106 HIS A C 1
ATOM 836 O O . HIS A 1 106 ? 8.671 -5.632 -4.112 1.00 93.38 106 HIS A O 1
ATOM 842 N N . VAL A 1 107 ? 9.524 -4.350 -5.740 1.00 91.00 107 VAL A N 1
ATOM 843 C CA . VAL A 1 107 ? 8.998 -5.161 -6.846 1.00 91.00 107 VAL A CA 1
ATOM 844 C C . VAL A 1 107 ? 10.159 -5.707 -7.668 1.00 91.00 107 VAL A C 1
ATOM 846 O O . VAL A 1 107 ? 10.975 -4.938 -8.188 1.00 91.00 107 VAL A O 1
ATOM 849 N N . ASP A 1 108 ? 10.214 -7.034 -7.816 1.00 89.88 108 ASP A N 1
ATOM 850 C CA . ASP A 1 108 ? 11.259 -7.715 -8.587 1.00 89.88 108 ASP A CA 1
ATOM 851 C C . ASP A 1 108 ? 11.203 -7.299 -10.069 1.00 89.88 108 ASP A C 1
ATOM 853 O O . ASP A 1 108 ? 10.188 -7.455 -10.758 1.00 89.88 108 ASP A O 1
ATOM 857 N N . GLY A 1 109 ? 12.337 -6.819 -10.585 1.00 87.81 109 GLY A N 1
ATOM 858 C CA . GLY A 1 109 ? 12.493 -6.411 -11.979 1.00 87.81 109 GLY A CA 1
ATOM 859 C C . GLY A 1 109 ? 12.221 -7.529 -12.983 1.00 87.81 109 GLY A C 1
ATOM 860 O O . GLY A 1 109 ? 11.746 -7.262 -14.088 1.00 87.81 109 GLY A O 1
ATOM 861 N N . LYS A 1 110 ? 12.448 -8.795 -12.611 1.00 89.06 110 LYS A N 1
ATOM 862 C CA . LYS A 1 110 ? 12.116 -9.941 -13.470 1.00 89.06 110 LYS A CA 1
ATOM 863 C C . LYS A 1 110 ? 10.621 -10.014 -13.750 1.00 89.06 110 LYS A C 1
ATOM 865 O O . LYS A 1 110 ? 10.253 -10.238 -14.901 1.00 89.06 110 LYS A O 1
ATOM 870 N N . LEU A 1 111 ? 9.776 -9.797 -12.739 1.00 86.94 111 LEU A N 1
ATOM 871 C CA . LEU A 1 111 ? 8.319 -9.822 -12.896 1.00 86.94 111 LEU A CA 1
ATOM 872 C C . LEU A 1 111 ? 7.845 -8.691 -13.809 1.00 86.94 111 LEU A C 1
ATOM 874 O O . LEU A 1 111 ? 7.003 -8.920 -14.677 1.00 86.94 111 LEU A O 1
ATOM 878 N N . ILE A 1 112 ? 8.438 -7.505 -13.662 1.00 86.75 112 ILE A N 1
ATOM 879 C CA . ILE A 1 112 ? 8.135 -6.330 -14.485 1.00 86.75 112 ILE A CA 1
ATOM 880 C C . ILE A 1 112 ? 8.473 -6.600 -15.951 1.00 86.75 112 ILE A C 1
ATOM 882 O O . ILE A 1 112 ? 7.630 -6.412 -16.825 1.00 86.75 112 ILE A O 1
ATOM 886 N N . VAL A 1 113 ? 9.685 -7.091 -16.226 1.00 86.44 113 VAL A N 1
ATOM 887 C CA . VAL A 1 113 ? 10.156 -7.338 -17.596 1.00 86.44 113 VAL A CA 1
ATOM 888 C C . VAL A 1 113 ? 9.395 -8.490 -18.252 1.00 86.44 113 VAL A C 1
ATOM 890 O O . VAL A 1 113 ? 8.944 -8.348 -19.387 1.00 86.44 113 VAL A O 1
ATOM 893 N N . GLN A 1 114 ? 9.222 -9.618 -17.555 1.00 86.19 114 GLN A N 1
ATOM 894 C CA . GLN A 1 114 ? 8.547 -10.802 -18.104 1.00 86.19 114 GLN A CA 1
ATOM 895 C C . GLN A 1 114 ? 7.101 -10.516 -18.506 1.00 86.19 114 GLN A C 1
ATOM 897 O O . GLN A 1 114 ? 6.632 -11.041 -19.513 1.00 86.19 114 GLN A O 1
ATOM 902 N N . ASN A 1 115 ? 6.415 -9.671 -17.737 1.00 83.31 115 ASN A N 1
ATOM 903 C CA . ASN A 1 115 ? 5.005 -9.358 -17.946 1.00 83.31 115 ASN A CA 1
ATOM 904 C C . ASN A 1 115 ? 4.793 -7.990 -18.607 1.00 83.31 115 ASN A C 1
ATOM 906 O O . ASN A 1 115 ? 3.655 -7.563 -18.759 1.00 83.31 115 ASN A O 1
ATOM 910 N N . SER A 1 116 ? 5.873 -7.318 -19.028 1.00 86.00 116 SER A N 1
ATOM 911 C CA . SER A 1 116 ? 5.834 -5.997 -19.671 1.00 86.00 116 SER A CA 1
ATOM 912 C C . SER A 1 116 ? 5.029 -4.952 -18.885 1.00 86.00 116 SER A C 1
ATOM 914 O O . SER A 1 116 ? 4.330 -4.141 -19.487 1.00 86.00 116 SER A O 1
ATOM 916 N N . ILE A 1 117 ? 5.138 -4.969 -17.554 1.00 87.88 117 ILE A N 1
ATOM 917 C CA . ILE A 1 117 ? 4.377 -4.090 -16.656 1.00 87.88 117 ILE A CA 1
ATOM 918 C C . ILE A 1 117 ? 4.876 -2.649 -16.810 1.00 87.88 117 ILE A C 1
ATOM 920 O O . ILE A 1 117 ? 6.068 -2.377 -16.659 1.00 87.88 117 ILE A O 1
ATOM 924 N N . ARG A 1 118 ? 3.969 -1.716 -17.105 1.00 89.62 118 ARG A N 1
ATOM 925 C CA . ARG A 1 118 ? 4.244 -0.286 -17.314 1.00 89.62 118 ARG A CA 1
ATOM 926 C C . ARG A 1 118 ? 3.628 0.592 -16.243 1.00 89.62 118 ARG A C 1
ATOM 928 O O . ARG A 1 118 ? 4.024 1.748 -16.117 1.00 89.62 118 ARG A O 1
ATOM 935 N N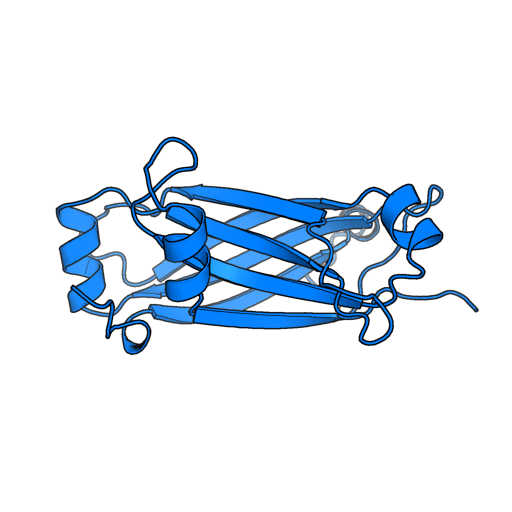 . SER A 1 119 ? 2.678 0.077 -15.478 1.00 90.94 119 SER A N 1
ATOM 936 C CA . SER A 1 119 ? 2.104 0.785 -14.345 1.00 90.94 119 SER A CA 1
ATOM 937 C C . SER A 1 119 ? 1.702 -0.196 -13.236 1.00 90.94 119 SER A C 1
ATOM 939 O O . SER A 1 119 ? 1.484 -1.388 -13.478 1.00 90.94 119 SER A O 1
ATOM 941 N N . LEU A 1 120 ? 1.677 0.301 -11.999 1.00 92.31 120 LEU A N 1
ATOM 942 C CA . LEU A 1 120 ? 1.278 -0.463 -10.822 1.00 92.31 120 LEU A CA 1
ATOM 943 C C . LEU A 1 120 ? -0.050 0.066 -10.286 1.00 92.31 120 LEU A C 1
ATOM 945 O O . LEU A 1 120 ? -0.206 1.276 -10.110 1.00 92.31 120 LEU A O 1
ATOM 949 N N . LEU A 1 121 ? -0.968 -0.846 -9.975 1.00 92.75 121 LEU A N 1
ATOM 950 C CA . LEU A 1 121 ? -2.173 -0.564 -9.207 1.00 92.75 121 LEU A CA 1
ATOM 951 C C . LEU A 1 121 ? -1.853 -0.742 -7.720 1.00 92.75 121 LEU A C 1
ATOM 953 O O . LEU A 1 121 ? -1.413 -1.807 -7.292 1.00 92.75 121 LEU A O 1
ATOM 957 N N . PHE A 1 122 ? -2.091 0.303 -6.938 1.00 92.81 122 PHE A N 1
ATOM 958 C CA . PHE A 1 122 ? -1.985 0.283 -5.486 1.00 92.81 122 PHE A CA 1
ATOM 959 C C . PHE A 1 122 ? -3.364 0.285 -4.864 1.00 92.81 122 PHE A C 1
ATOM 961 O O . PHE A 1 122 ? -4.202 1.111 -5.226 1.00 92.81 122 PHE A O 1
ATOM 968 N N . GLU A 1 123 ? -3.554 -0.575 -3.874 1.00 93.88 123 GLU A N 1
ATOM 969 C CA . GLU A 1 123 ? -4.778 -0.656 -3.089 1.00 93.88 123 GLU A CA 1
ATOM 970 C C . GLU A 1 123 ? -4.447 -0.496 -1.606 1.00 93.88 123 GLU A C 1
ATOM 972 O O . GLU A 1 123 ? -3.542 -1.156 -1.091 1.00 93.88 123 GLU A O 1
ATOM 977 N N . LEU A 1 124 ? -5.183 0.380 -0.919 1.00 94.25 124 LEU A N 1
ATOM 978 C CA . LEU A 1 124 ? -5.161 0.470 0.536 1.00 94.25 124 LEU A CA 1
ATOM 979 C C . LEU A 1 124 ? -6.441 -0.135 1.107 1.00 94.25 124 LEU A C 1
ATOM 981 O O . LEU A 1 124 ? -7.553 0.258 0.733 1.00 94.25 124 LEU A O 1
ATOM 985 N N . SER A 1 125 ? -6.257 -1.040 2.062 1.00 94.06 125 SER A N 1
ATOM 986 C CA . SER A 1 125 ? -7.332 -1.743 2.763 1.00 94.06 125 SER A CA 1
ATOM 987 C C . SER A 1 125 ? -7.130 -1.666 4.272 1.00 94.06 125 SER A C 1
ATOM 989 O O . SER A 1 125 ? -5.993 -1.607 4.746 1.00 94.06 125 SER A O 1
ATOM 991 N N . ILE A 1 126 ? -8.222 -1.666 5.039 1.00 93.12 126 ILE A N 1
ATOM 992 C CA . ILE A 1 126 ? -8.169 -1.710 6.506 1.00 93.12 126 ILE A CA 1
ATOM 993 C C . ILE A 1 126 ? -9.049 -2.832 7.034 1.00 93.12 126 ILE A C 1
ATOM 995 O O . ILE A 1 126 ? -10.267 -2.810 6.889 1.00 93.12 126 ILE A O 1
ATOM 999 N N . THR A 1 127 ? -8.433 -3.783 7.724 1.00 93.69 127 THR A N 1
ATOM 1000 C CA . THR A 1 127 ? -9.129 -4.938 8.292 1.00 93.69 127 THR A 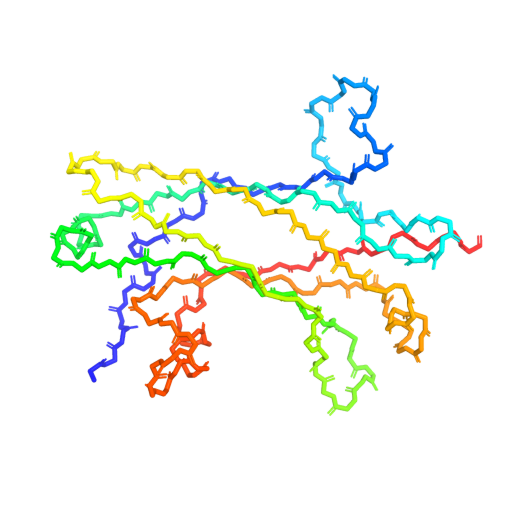CA 1
ATOM 1001 C C . THR A 1 127 ? -8.552 -5.296 9.655 1.00 93.69 127 THR A C 1
ATOM 1003 O O . THR A 1 127 ? -7.427 -4.927 9.995 1.00 93.69 127 THR A O 1
ATOM 1006 N N . ASN A 1 128 ? -9.346 -5.990 10.462 1.00 92.81 128 ASN A N 1
ATOM 1007 C CA . ASN A 1 128 ? -8.921 -6.584 11.725 1.00 92.81 128 ASN A CA 1
ATOM 1008 C C . ASN A 1 128 ? -8.459 -8.043 11.568 1.00 92.81 128 ASN A C 1
ATOM 1010 O O . ASN A 1 128 ? -8.214 -8.698 12.575 1.00 92.81 128 ASN A O 1
ATOM 1014 N N . LYS A 1 129 ? -8.369 -8.544 10.328 1.00 94.06 129 LYS A N 1
ATOM 1015 C CA . LYS A 1 129 ? -7.895 -9.893 10.000 1.00 94.06 129 LYS A CA 1
ATOM 1016 C C . LYS A 1 129 ? -6.452 -9.905 9.520 1.00 94.06 129 LYS A C 1
ATOM 1018 O O . LYS A 1 129 ? -6.058 -8.987 8.804 1.00 94.06 129 LYS A O 1
ATOM 1023 N N . THR A 1 130 ? -5.732 -10.976 9.823 1.00 92.56 130 THR A N 1
ATOM 1024 C CA . THR A 1 130 ? -4.403 -11.288 9.280 1.00 92.56 130 THR A CA 1
ATOM 1025 C C . THR A 1 130 ? -4.454 -12.491 8.337 1.00 92.56 130 THR A C 1
ATOM 1027 O O . THR A 1 130 ? -5.501 -13.109 8.156 1.00 92.56 130 THR A O 1
ATOM 1030 N N . ASP A 1 131 ? -3.323 -12.817 7.715 1.00 89.81 131 ASP A N 1
ATOM 1031 C CA . ASP A 1 131 ? -3.140 -13.956 6.806 1.00 89.81 131 ASP A CA 1
ATOM 1032 C C . ASP A 1 131 ? -3.368 -15.328 7.467 1.00 89.81 131 ASP A C 1
ATOM 1034 O O . ASP A 1 131 ? -3.557 -16.328 6.774 1.00 89.81 131 ASP A O 1
ATOM 1038 N N . GLU A 1 132 ? -3.403 -15.37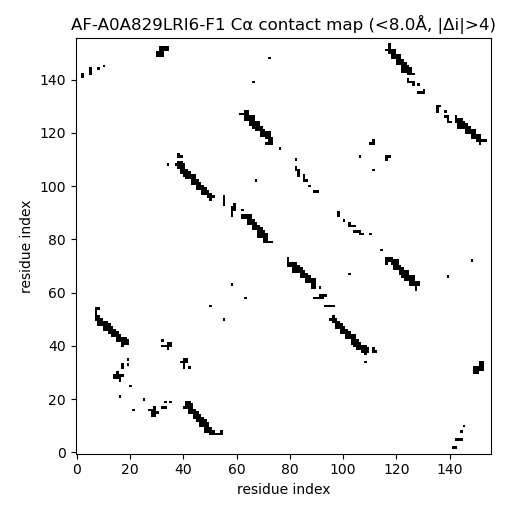4 8.798 1.00 91.69 132 GLU A N 1
ATOM 1039 C CA . GLU A 1 132 ? -3.744 -16.562 9.585 1.00 91.69 132 GLU A CA 1
ATOM 1040 C C . GLU A 1 132 ? -5.264 -16.770 9.740 1.00 91.69 132 GLU A C 1
ATOM 1042 O O . GLU A 1 132 ? -5.701 -17.861 10.112 1.00 91.69 132 GLU A O 1
ATOM 1047 N N . ASP A 1 133 ? -6.083 -15.749 9.456 1.00 92.81 133 ASP A N 1
ATOM 1048 C CA . ASP A 1 133 ? -7.531 -15.790 9.658 1.00 92.81 133 ASP A CA 1
ATOM 1049 C C . ASP A 1 133 ? -8.297 -16.310 8.431 1.00 92.81 133 ASP A C 1
ATOM 1051 O O . ASP A 1 133 ? -8.104 -15.877 7.289 1.00 92.81 133 ASP A O 1
ATOM 1055 N N . ASP A 1 134 ? -9.307 -17.150 8.677 1.00 94.06 134 ASP A N 1
ATOM 1056 C CA . ASP A 1 134 ? -10.227 -17.602 7.633 1.00 94.06 134 ASP A CA 1
ATOM 1057 C C . ASP A 1 134 ? -10.919 -16.417 6.936 1.00 94.06 134 ASP A C 1
ATOM 1059 O O . ASP A 1 134 ? -11.547 -15.552 7.562 1.00 94.06 134 ASP A O 1
ATOM 1063 N N . GLY A 1 135 ? -10.863 -16.395 5.602 1.00 91.56 135 GLY A N 1
ATOM 1064 C CA . GLY A 1 135 ? -11.471 -15.344 4.782 1.00 91.56 135 GLY A CA 1
ATOM 1065 C C . GLY A 1 135 ? -10.704 -14.017 4.782 1.00 91.56 135 GLY A C 1
ATOM 1066 O O . GLY A 1 135 ? -11.321 -12.977 4.534 1.00 91.56 135 GLY A O 1
ATOM 1067 N N . PHE A 1 136 ? -9.400 -14.041 5.071 1.00 91.06 136 PHE A N 1
ATOM 1068 C CA . PHE A 1 136 ? -8.490 -12.900 4.944 1.00 91.06 136 PHE A CA 1
ATOM 1069 C C . PHE A 1 136 ? -8.568 -12.223 3.568 1.00 91.06 136 PHE A C 1
ATOM 1071 O O . PHE A 1 136 ? -8.875 -11.034 3.490 1.00 91.06 136 PHE A O 1
ATOM 1078 N N . ASP A 1 137 ? -8.404 -12.982 2.480 1.00 89.06 137 ASP A N 1
ATOM 1079 C CA . ASP A 1 137 ? -8.393 -12.436 1.113 1.00 89.06 137 ASP A CA 1
ATOM 1080 C C . ASP A 1 137 ? -9.674 -11.669 0.769 1.00 89.06 137 ASP A C 1
ATOM 1082 O O . ASP A 1 137 ? -9.637 -10.605 0.147 1.00 89.06 137 ASP A O 1
ATOM 1086 N N . SER A 1 138 ? -10.828 -12.205 1.176 1.00 90.69 138 SER A N 1
ATOM 1087 C CA . SER A 1 138 ? -12.113 -11.530 0.992 1.00 90.69 138 SER A CA 1
ATOM 1088 C C . SER A 1 138 ? -12.182 -10.253 1.824 1.00 90.69 138 SER A C 1
ATOM 1090 O O . SER A 1 138 ? -12.606 -9.224 1.311 1.00 90.69 138 SER A O 1
ATOM 1092 N N . ALA A 1 139 ? -11.705 -10.281 3.072 1.00 91.12 139 ALA A N 1
ATOM 1093 C CA . ALA A 1 139 ? -11.687 -9.101 3.927 1.00 91.12 139 ALA A CA 1
ATOM 1094 C C . ALA A 1 139 ? -10.788 -7.988 3.369 1.00 91.12 139 ALA A C 1
ATOM 1096 O O . ALA A 1 139 ? -11.189 -6.828 3.398 1.00 91.12 139 ALA A O 1
ATOM 1097 N N . ILE A 1 140 ? -9.614 -8.311 2.819 1.00 90.88 140 ILE A N 1
ATOM 1098 C CA . ILE A 1 140 ? -8.729 -7.325 2.176 1.00 90.88 140 ILE A CA 1
ATOM 1099 C C . ILE A 1 140 ? -9.423 -6.660 0.988 1.00 90.88 140 ILE A C 1
ATOM 1101 O O . ILE A 1 140 ? -9.402 -5.433 0.877 1.00 90.88 140 ILE A O 1
ATOM 1105 N N . LYS A 1 141 ? -10.075 -7.452 0.129 1.00 88.25 141 LYS A N 1
ATOM 1106 C CA . LYS A 1 141 ? -10.778 -6.940 -1.056 1.00 88.25 141 LYS A CA 1
ATOM 1107 C C . LYS A 1 141 ? -11.982 -6.081 -0.679 1.00 88.25 141 LYS A C 1
ATOM 1109 O O . LYS A 1 141 ? -12.132 -4.976 -1.191 1.00 88.25 141 LYS A O 1
ATOM 1114 N N . ASP A 1 142 ? -12.804 -6.558 0.250 1.00 90.00 142 ASP A N 1
ATOM 1115 C CA . ASP A 1 142 ? -14.027 -5.868 0.674 1.00 90.00 142 ASP A CA 1
ATOM 1116 C C . ASP A 1 142 ? -13.737 -4.595 1.490 1.00 90.00 142 ASP A C 1
ATOM 1118 O O . ASP A 1 142 ? -14.543 -3.663 1.510 1.00 90.00 142 ASP A O 1
ATOM 1122 N N . SER A 1 143 ? -12.581 -4.536 2.159 1.00 91.06 143 SER A N 1
ATOM 1123 C CA . SER A 1 143 ? -12.147 -3.374 2.944 1.00 91.06 143 SER A CA 1
ATOM 1124 C C . SER A 1 143 ? -11.257 -2.392 2.182 1.00 91.06 143 SER A C 1
ATOM 1126 O O . SER A 1 143 ? -10.741 -1.444 2.782 1.00 91.06 143 SER A O 1
ATOM 1128 N N . CYS A 1 144 ? -11.090 -2.576 0.869 1.00 91.88 144 CYS A N 1
ATOM 1129 C CA . CYS A 1 144 ? -10.400 -1.600 0.039 1.00 91.88 144 CYS A CA 1
ATOM 1130 C C . CYS A 1 144 ? -11.170 -0.270 0.040 1.00 91.88 144 CYS A C 1
ATOM 1132 O O . CYS A 1 144 ? -12.357 -0.207 -0.296 1.00 91.88 144 CYS A O 1
ATOM 1134 N N . PHE A 1 145 ? -10.497 0.805 0.448 1.00 90.69 145 PHE A N 1
ATOM 1135 C CA . PHE A 1 145 ? -11.085 2.147 0.541 1.00 90.69 145 PHE A CA 1
ATOM 1136 C C . PHE A 1 145 ? -10.377 3.171 -0.354 1.00 90.69 145 PHE A C 1
ATOM 1138 O O . PHE A 1 145 ? -10.898 4.266 -0.564 1.00 90.69 145 PHE A O 1
ATOM 1145 N N . PHE A 1 146 ? -9.203 2.834 -0.893 1.00 91.94 146 PHE A N 1
ATOM 1146 C CA . PHE A 1 146 ? -8.475 3.679 -1.830 1.00 91.94 146 PHE A CA 1
ATOM 1147 C C . PHE A 1 146 ? -7.718 2.840 -2.854 1.00 91.94 146 PHE A C 1
ATOM 1149 O O . PHE A 1 146 ? -7.072 1.855 -2.503 1.00 91.94 146 PHE A O 1
ATOM 1156 N N . GLN A 1 147 ? -7.759 3.289 -4.107 1.00 93.00 147 GLN A N 1
ATOM 1157 C CA . GLN A 1 147 ? -7.013 2.711 -5.213 1.00 93.00 147 GLN A CA 1
ATOM 1158 C C . GLN A 1 147 ? -6.384 3.825 -6.047 1.00 93.00 147 GLN A C 1
ATOM 1160 O O . GLN A 1 147 ? -6.999 4.872 -6.261 1.00 93.00 147 GLN A O 1
ATOM 1165 N N . THR A 1 148 ? -5.171 3.600 -6.539 1.00 92.38 148 THR A N 1
ATOM 1166 C CA . THR A 1 148 ? -4.523 4.509 -7.489 1.00 92.38 148 THR A CA 1
ATOM 1167 C C . THR A 1 148 ? -3.557 3.766 -8.396 1.00 92.38 148 THR A C 1
ATOM 1169 O O . THR A 1 148 ? -3.029 2.719 -8.031 1.00 92.38 148 THR A O 1
ATOM 1172 N N . VAL A 1 149 ? -3.304 4.330 -9.572 1.00 92.31 149 VAL A N 1
ATOM 1173 C CA . VAL A 1 149 ? -2.374 3.786 -10.560 1.00 92.31 149 VAL A CA 1
ATOM 1174 C C . VAL A 1 149 ? -1.165 4.702 -10.655 1.00 92.31 149 VAL A C 1
ATOM 1176 O O . VAL A 1 149 ? -1.313 5.918 -10.789 1.00 92.31 149 VAL A O 1
ATOM 1179 N N . ILE A 1 150 ? 0.035 4.126 -10.595 1.00 91.00 150 ILE A N 1
ATOM 1180 C CA . ILE A 1 150 ? 1.288 4.877 -10.706 1.00 91.00 150 ILE A CA 1
ATOM 1181 C C . ILE A 1 150 ? 2.098 4.337 -11.887 1.00 91.00 150 ILE A C 1
ATOM 1183 O O . ILE A 1 150 ? 2.410 3.143 -11.922 1.00 91.00 150 ILE A O 1
ATOM 1187 N N . PRO A 1 151 ? 2.471 5.193 -12.854 1.00 91.88 151 PRO A N 1
ATOM 1188 C CA . PRO A 1 151 ? 3.252 4.768 -14.004 1.00 91.88 151 PRO A CA 1
ATOM 1189 C C . PRO A 1 151 ? 4.698 4.445 -13.616 1.00 91.88 151 PRO A C 1
ATOM 1191 O O . PRO A 1 151 ? 5.310 5.117 -12.781 1.00 91.88 151 PRO A O 1
ATOM 1194 N N . ILE A 1 152 ? 5.266 3.448 -14.288 1.00 91.19 152 ILE A N 1
ATOM 1195 C CA . ILE A 1 152 ? 6.693 3.142 -14.288 1.00 91.19 152 ILE A CA 1
ATOM 1196 C C . ILE A 1 152 ? 7.323 3.915 -15.444 1.00 91.19 152 ILE A C 1
ATOM 1198 O O . ILE A 1 152 ? 6.894 3.819 -16.596 1.00 91.19 152 ILE A O 1
ATOM 1202 N N . TRP A 1 153 ? 8.358 4.693 -15.149 1.00 86.06 153 TRP A N 1
ATOM 1203 C CA . TRP A 1 153 ? 9.104 5.397 -16.176 1.00 86.06 153 TRP A CA 1
ATOM 1204 C C . TRP A 1 153 ? 9.813 4.402 -17.093 1.00 86.06 153 TRP A C 1
ATOM 1206 O O . TRP A 1 153 ? 10.711 3.670 -16.671 1.00 86.06 153 TRP A O 1
ATOM 1216 N N . SER A 1 154 ? 9.453 4.423 -18.375 1.00 67.62 154 SER A N 1
ATOM 1217 C CA . SER A 1 154 ? 10.193 3.722 -19.416 1.00 67.62 154 SER A CA 1
ATOM 1218 C C . SER A 1 154 ? 11.139 4.702 -20.109 1.00 67.62 154 SER A C 1
ATOM 1220 O O . SER A 1 154 ? 10.681 5.579 -20.846 1.00 67.62 154 SER A O 1
ATOM 1222 N N . ASN A 1 155 ? 12.451 4.535 -19.933 1.00 53.22 155 ASN A N 1
ATOM 1223 C CA . ASN A 1 155 ? 13.410 5.060 -20.906 1.00 53.22 155 ASN A CA 1
ATOM 1224 C C . ASN A 1 155 ? 13.203 4.258 -22.198 1.00 53.22 155 ASN A C 1
ATOM 1226 O O . ASN A 1 155 ? 13.706 3.141 -22.307 1.00 53.22 155 ASN A O 1
ATOM 1230 N N . LYS A 1 156 ? 12.388 4.772 -23.121 1.00 44.91 156 LYS A N 1
ATOM 1231 C CA . LYS A 1 156 ? 12.438 4.312 -24.511 1.00 44.91 156 LYS A CA 1
ATOM 1232 C C . LYS A 1 156 ? 13.732 4.783 -25.157 1.00 44.91 156 LYS A C 1
ATOM 1234 O O . LYS A 1 156 ? 14.124 5.938 -24.878 1.00 44.91 156 LYS A O 1
#

Foldseek 3Di:
DAPPDLVQKDWPDKFKDFPVCPVPPDPDGDQAFEADPQQKTKMKIKTKMFGDDVVLVVLQVAKKKKKKWKWFPDPPDPDIHTFDMDMDIDDNDRPCRMDMDMDTDMGRRVVCVVVVGFKMKIWIFMDRDDPPDDCPVVRRVSRTSDIDMHGHDDPD

Mean predicted aligned error: 7.0 Å

Sequence (156 aa):
MGMKNNQDINLAYFGFQNKINQSGGVNTHDSQLLPRKDGSLDFNLKCSLNFGKEFQQLLKTDTWYIYLTVLSEEADLKGQIYLDQVYGPIPKDIGSISFGAGFDVHVDGKLIVQNSIRSLLFELSITNKTDEDDGFDSAIKDSCFFQTVIPIWSNK

Secondary structure (DSSP, 8-state):
-----GGGEEEEEEEEEEGGGGGG------SSB---TTS-EEEEEEEEEEE-HHHHHHHHHS--EEEEEEEE--TTSSSPPEEEEE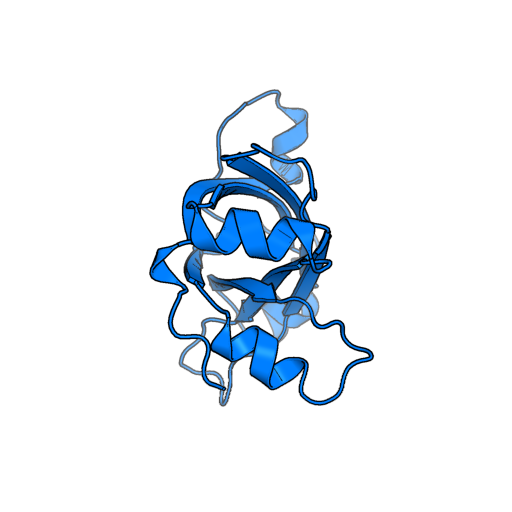EEEPP--TT--EEEEEEEEEE-HHHHHHTT--EEEEEEEEES--TTSTTHHHHHHHTEEEEEEEEBP---

Nearest PDB structures (foldseek):
  5cir-assembly1_A  TM=3.130E-01  e=2.318E-01  Homo sapiens
  2rjk-assembly1_A  TM=3.739E-01  e=4.381E-01  unclassified
  2rjl-assembly1_A  TM=3.739E-01  e=6.569E-01  unclassified
  1d0g-assembly1_D  TM=2.614E-01  e=4.919E-01  Homo sapiens
  1du3-assembly2_J  TM=1.768E-01  e=1.157E-01  Homo sapiens

Solvent-accessible surface area (backbone atoms only — not comparable to full-atom values): 9015 Å² total; per-residue (Å²): 134,82,84,83,55,65,84,36,54,41,82,75,42,76,45,33,34,44,55,89,54,61,85,69,79,64,95,59,66,51,86,54,43,58,57,46,97,78,48,26,37,46,33,38,39,39,37,28,36,33,44,37,74,68,52,54,54,50,35,67,78,47,68,38,32,43,36,44,38,35,29,44,58,57,84,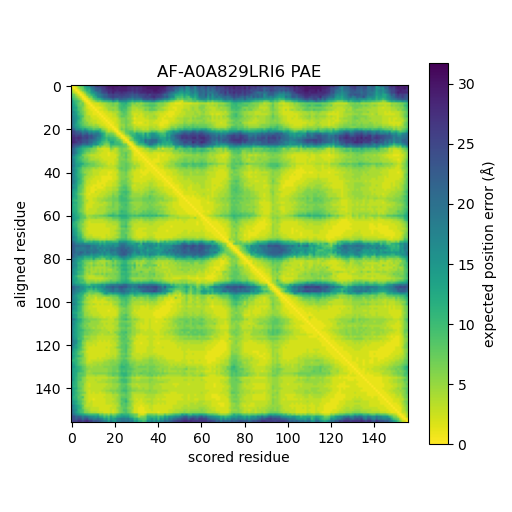88,46,102,55,74,46,83,63,45,73,53,72,48,77,53,83,53,60,90,82,61,45,62,51,77,50,74,45,84,45,66,40,64,17,65,60,34,62,77,66,66,55,52,35,36,30,38,35,37,22,56,37,70,65,49,93,88,42,90,62,30,72,58,45,48,62,70,31,50,70,46,74,52,77,43,43,44,62,73,90,122